Protein AF-A0A962W9Y1-F1 (afdb_monomer)

Nearest PDB structures (foldseek):
  4hte-assembly1_A  TM=4.919E-01  e=9.057E-01  Staphylococcus aureus
  8fvt-assembly1_B  TM=3.776E-01  e=2.076E+00  synthetic construct
  8gjg-assembly1_A  TM=2.802E-01  e=5.620E+00  synthetic construct
  7udb-assembly1_B  TM=3.578E-01  e=6.277E+00  Rattus norvegicus

Mean predicted aligned error: 7.66 Å

Structure (mmCIF, N/CA/C/O backbone):
data_AF-A0A962W9Y1-F1
#
_entry.id   AF-A0A962W9Y1-F1
#
loop_
_atom_site.group_PDB
_atom_site.id
_atom_site.type_symbol
_atom_site.label_atom_id
_atom_site.label_alt_id
_atom_site.label_comp_id
_atom_site.label_asym_id
_atom_site.label_entity_id
_atom_site.label_seq_id
_atom_site.pdbx_PDB_ins_code
_atom_site.Cartn_x
_atom_site.Cartn_y
_atom_site.Cartn_z
_atom_site.occupancy
_atom_site.B_iso_or_equiv
_atom_site.auth_seq_id
_atom_site.auth_comp_id
_atom_site.auth_asym_id
_atom_site.auth_atom_id
_atom_site.pdbx_PDB_model_num
ATOM 1 N N . MET A 1 1 ? 39.481 -22.467 -35.061 1.00 43.44 1 MET A N 1
ATOM 2 C CA . MET A 1 1 ? 40.082 -21.394 -35.877 1.00 43.44 1 MET A CA 1
ATOM 3 C C . MET A 1 1 ? 39.245 -20.157 -35.634 1.00 43.44 1 MET A C 1
ATOM 5 O O . MET A 1 1 ? 38.170 -20.043 -36.206 1.00 43.44 1 MET A O 1
ATOM 9 N N . GLU A 1 2 ?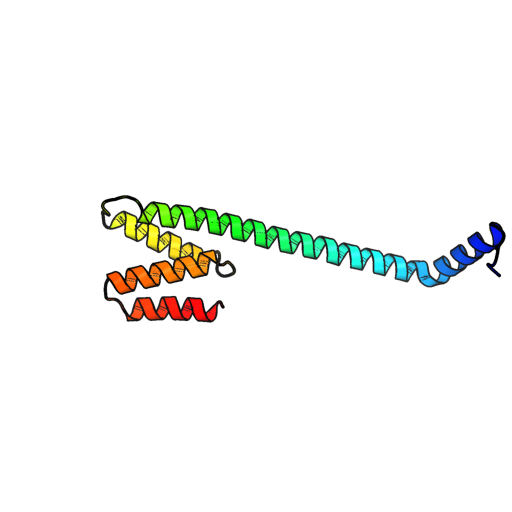 39.658 -19.327 -34.679 1.00 51.00 2 GLU A N 1
ATOM 10 C CA . GLU A 1 2 ? 38.986 -18.053 -34.427 1.00 51.00 2 GLU A CA 1
ATOM 11 C C . GLU A 1 2 ? 39.275 -17.100 -35.587 1.00 51.00 2 GLU A C 1
ATOM 13 O O . GLU A 1 2 ? 40.412 -16.968 -36.040 1.00 51.00 2 GLU A O 1
ATOM 18 N N . SER A 1 3 ? 38.215 -16.507 -36.124 1.00 54.16 3 SER A N 1
ATOM 19 C CA . SER A 1 3 ? 38.269 -15.599 -37.261 1.00 54.16 3 SER A CA 1
ATOM 20 C C . SER A 1 3 ? 38.851 -14.259 -36.813 1.00 54.16 3 SER A C 1
ATOM 22 O O . SER A 1 3 ? 38.110 -13.391 -36.356 1.00 54.16 3 SER A O 1
ATOM 24 N N . TYR A 1 4 ? 40.158 -14.061 -36.980 1.00 52.31 4 TYR A N 1
ATOM 25 C CA . TYR A 1 4 ? 40.773 -12.734 -36.924 1.00 52.31 4 TYR A CA 1
ATOM 26 C C . TYR A 1 4 ? 40.291 -11.915 -38.131 1.00 52.31 4 TYR A C 1
ATOM 28 O O . TYR A 1 4 ? 40.894 -11.947 -39.199 1.00 52.31 4 TYR A O 1
ATOM 36 N N . ARG A 1 5 ? 39.152 -11.232 -37.985 1.00 64.12 5 ARG A N 1
ATOM 37 C CA . ARG A 1 5 ? 38.678 -10.238 -38.960 1.00 64.12 5 ARG A CA 1
ATOM 38 C C . ARG A 1 5 ? 39.513 -8.976 -38.769 1.00 64.12 5 ARG A C 1
ATOM 40 O O . ARG A 1 5 ? 39.677 -8.532 -37.629 1.00 64.12 5 ARG A O 1
ATOM 47 N N . THR A 1 6 ? 40.045 -8.409 -39.847 1.00 79.75 6 THR A N 1
ATOM 48 C CA . THR A 1 6 ? 40.738 -7.112 -39.792 1.00 79.75 6 THR A CA 1
ATOM 49 C C . THR A 1 6 ? 39.794 -6.041 -39.234 1.00 79.75 6 THR A C 1
ATOM 51 O O . THR A 1 6 ? 38.570 -6.175 -39.315 1.00 79.75 6 THR A O 1
ATOM 54 N N . GLU A 1 7 ? 40.337 -4.986 -38.622 1.00 76.25 7 GLU A N 1
ATOM 55 C CA . GLU A 1 7 ? 39.528 -3.928 -37.992 1.00 76.25 7 GLU A CA 1
ATOM 56 C C . GLU A 1 7 ? 38.490 -3.330 -38.962 1.00 76.25 7 GLU A C 1
ATOM 58 O O . GLU A 1 7 ? 37.348 -3.082 -38.575 1.00 76.25 7 GLU A O 1
ATOM 63 N N . GLU A 1 8 ? 38.840 -3.204 -40.245 1.00 78.88 8 GLU A N 1
ATOM 64 C CA . GLU A 1 8 ? 37.939 -2.725 -41.300 1.00 78.88 8 GLU A CA 1
ATOM 65 C C . GLU A 1 8 ? 36.724 -3.643 -41.507 1.00 78.88 8 GLU A C 1
ATOM 67 O O . GLU A 1 8 ? 35.585 -3.172 -41.557 1.00 78.88 8 GLU A O 1
ATOM 72 N N . GLU A 1 9 ? 36.926 -4.962 -41.544 1.00 79.56 9 GLU A N 1
ATOM 73 C CA . GLU A 1 9 ? 35.838 -5.931 -41.713 1.00 79.56 9 GLU A CA 1
ATOM 74 C C . GLU A 1 9 ? 34.888 -5.959 -40.508 1.00 79.56 9 GLU A C 1
ATOM 76 O O . GLU A 1 9 ? 33.679 -6.164 -40.666 1.00 79.56 9 GLU A O 1
ATOM 81 N N . GLN A 1 10 ? 35.414 -5.741 -39.299 1.00 82.50 10 GLN A N 1
ATOM 82 C CA . GLN A 1 10 ? 34.600 -5.660 -38.084 1.00 82.50 10 GLN A CA 1
ATOM 83 C C . GLN A 1 10 ? 33.729 -4.397 -38.084 1.00 82.50 10 GLN A C 1
ATOM 85 O O . GLN A 1 10 ? 32.530 -4.468 -37.793 1.00 82.50 10 GLN A O 1
ATOM 90 N N . VAL A 1 11 ? 34.303 -3.256 -38.476 1.00 87.75 11 VAL A N 1
ATOM 91 C CA . VAL A 1 11 ? 33.577 -1.983 -38.591 1.00 87.75 11 VAL A CA 1
ATOM 92 C C . VAL A 1 11 ? 32.493 -2.064 -39.664 1.00 87.75 11 VAL A C 1
ATOM 94 O O . VAL A 1 11 ? 31.361 -1.625 -39.437 1.00 87.75 11 VAL A O 1
ATOM 97 N N . GLU A 1 12 ? 32.784 -2.666 -40.817 1.00 88.88 12 GLU A N 1
ATOM 98 C CA . GLU A 1 12 ? 31.779 -2.867 -41.858 1.00 88.88 12 GLU A CA 1
ATOM 99 C C . GLU A 1 12 ? 30.642 -3.791 -41.417 1.00 88.88 12 GLU A C 1
ATOM 101 O O . GLU A 1 12 ? 29.477 -3.502 -41.707 1.00 88.88 12 GLU A O 1
ATOM 106 N N . ALA A 1 13 ? 30.952 -4.883 -40.714 1.00 89.62 13 ALA A N 1
ATOM 107 C CA . ALA A 1 13 ? 29.941 -5.798 -40.194 1.00 89.62 13 ALA A CA 1
ATOM 108 C C . ALA A 1 13 ? 29.006 -5.091 -39.199 1.00 89.62 13 ALA A C 1
ATOM 110 O O . ALA A 1 13 ? 27.783 -5.211 -39.313 1.00 89.62 13 ALA A O 1
ATOM 111 N N . LEU A 1 14 ? 29.562 -4.286 -38.287 1.00 88.62 14 LEU A N 1
ATOM 112 C CA . LEU A 1 14 ? 28.774 -3.501 -37.336 1.00 88.62 14 LEU A CA 1
ATOM 113 C C . LEU A 1 14 ? 27.926 -2.434 -38.045 1.00 88.62 14 LEU A C 1
ATOM 115 O O . LEU A 1 14 ? 26.754 -2.250 -37.715 1.00 88.62 14 LEU A O 1
ATOM 119 N N . ARG A 1 15 ? 28.481 -1.769 -39.066 1.00 91.31 15 ARG A N 1
ATOM 120 C CA . ARG A 1 15 ? 27.760 -0.768 -39.867 1.00 91.31 15 ARG A CA 1
ATOM 121 C C . ARG A 1 15 ? 26.584 -1.380 -40.627 1.00 91.31 15 ARG A C 1
ATOM 123 O O . ARG A 1 15 ? 25.519 -0.764 -40.687 1.00 91.31 15 ARG A O 1
ATOM 130 N N . ARG A 1 16 ? 26.755 -2.581 -41.192 1.00 94.12 16 ARG A N 1
ATOM 131 C CA . ARG A 1 16 ? 25.675 -3.331 -41.857 1.00 94.12 16 ARG A CA 1
ATOM 132 C C . ARG A 1 16 ? 24.600 -3.739 -40.855 1.00 94.12 16 ARG A C 1
ATOM 134 O O . ARG A 1 16 ? 23.437 -3.406 -41.063 1.00 94.12 16 ARG A O 1
ATOM 141 N N . TRP A 1 17 ? 24.999 -4.326 -39.726 1.00 94.88 17 TRP A N 1
ATOM 142 C CA . TRP A 1 17 ? 24.064 -4.706 -38.668 1.00 94.88 17 TRP A CA 1
ATOM 143 C C . TRP A 1 17 ? 23.261 -3.509 -38.149 1.00 94.88 17 TRP A C 1
ATOM 145 O O . TRP A 1 17 ? 22.046 -3.611 -38.004 1.00 94.88 17 TRP A O 1
ATOM 155 N N . TRP A 1 18 ? 23.906 -2.359 -37.926 1.00 95.06 18 TRP A N 1
ATOM 156 C CA . TRP A 1 18 ? 23.230 -1.139 -37.479 1.00 95.06 18 TRP A CA 1
ATOM 157 C C . TRP A 1 18 ? 22.275 -0.578 -38.535 1.00 95.06 18 TRP A C 1
ATOM 159 O O . TRP A 1 18 ? 21.185 -0.119 -38.204 1.00 95.06 18 TRP A O 1
ATOM 169 N N . LYS A 1 19 ? 22.647 -0.628 -39.817 1.00 94.50 19 LYS A N 1
ATOM 170 C CA . LYS A 1 19 ? 21.758 -0.206 -40.907 1.00 94.50 19 LYS A CA 1
ATOM 171 C C . LYS A 1 19 ? 20.500 -1.079 -40.982 1.00 94.50 19 LYS A C 1
ATOM 173 O O . LYS A 1 19 ? 19.430 -0.562 -41.287 1.00 94.50 19 LYS A O 1
ATOM 178 N N . GLU A 1 20 ? 20.631 -2.370 -40.693 1.00 95.12 20 GLU A N 1
ATOM 179 C CA . GLU A 1 20 ? 19.530 -3.340 -40.712 1.00 95.12 20 GLU A CA 1
ATOM 180 C C . GLU A 1 20 ? 18.673 -3.297 -39.435 1.00 95.12 20 GLU A C 1
ATOM 182 O O . GLU A 1 20 ? 17.449 -3.333 -39.518 1.00 95.12 20 GLU A O 1
ATOM 187 N N . ASN A 1 21 ? 19.299 -3.170 -38.258 1.00 95.88 21 ASN A N 1
ATOM 188 C CA . ASN A 1 21 ? 18.659 -3.390 -36.953 1.00 95.88 21 ASN A CA 1
ATOM 189 C C . ASN A 1 21 ? 18.634 -2.152 -36.046 1.00 95.88 21 ASN A C 1
ATOM 191 O O . ASN A 1 21 ? 18.003 -2.177 -34.994 1.00 95.88 21 ASN A O 1
ATOM 195 N N . GLY A 1 22 ? 19.295 -1.050 -36.404 1.00 95.31 22 GLY A N 1
ATOM 196 C CA . GLY A 1 22 ? 19.476 0.103 -35.511 1.00 95.31 22 GLY A CA 1
ATOM 197 C C . GLY A 1 22 ? 18.156 0.676 -34.993 1.00 95.31 22 GLY A C 1
ATOM 198 O O . GLY A 1 22 ? 18.035 0.994 -33.812 1.00 95.31 22 GLY A O 1
ATOM 199 N N . ARG A 1 23 ? 17.117 0.718 -35.839 1.00 96.62 23 ARG A N 1
ATOM 200 C CA . ARG A 1 23 ? 15.783 1.176 -35.426 1.00 96.62 23 ARG A CA 1
ATOM 201 C C . ARG A 1 23 ? 15.133 0.233 -34.409 1.00 96.62 23 ARG A C 1
ATOM 203 O O . ARG A 1 23 ? 14.613 0.716 -33.408 1.00 96.62 23 ARG A O 1
ATOM 210 N N . SER A 1 24 ? 15.163 -1.083 -34.635 1.00 96.50 24 SER A N 1
ATOM 211 C CA . SER A 1 24 ? 14.608 -2.060 -33.685 1.00 96.50 24 SER A CA 1
ATOM 212 C C . SER A 1 24 ? 15.399 -2.097 -32.381 1.00 96.50 24 SER A C 1
ATOM 214 O O . SER A 1 24 ? 14.796 -2.188 -31.317 1.00 96.50 24 SER A O 1
ATOM 216 N N . THR A 1 25 ? 16.723 -1.941 -32.445 1.00 96.81 25 THR A N 1
ATOM 217 C CA . THR A 1 25 ? 17.589 -1.851 -31.264 1.00 96.81 25 THR A CA 1
ATOM 218 C C . THR A 1 25 ? 17.238 -0.633 -30.411 1.00 96.81 25 THR A C 1
ATOM 220 O O . THR A 1 25 ? 17.057 -0.771 -29.205 1.00 96.81 25 THR A O 1
ATOM 223 N N . ILE A 1 26 ? 17.062 0.547 -31.018 1.00 97.44 26 ILE A N 1
ATOM 224 C CA . ILE A 1 26 ? 16.647 1.758 -30.289 1.00 97.44 26 ILE A CA 1
ATOM 225 C C . ILE A 1 26 ? 15.273 1.563 -29.641 1.00 97.44 26 ILE A C 1
ATOM 227 O O . ILE A 1 26 ? 15.098 1.889 -28.469 1.00 97.44 26 ILE A O 1
ATOM 231 N N . VAL A 1 27 ? 14.306 1.000 -30.372 1.00 98.06 27 VAL A N 1
ATOM 232 C CA . VAL A 1 27 ? 12.970 0.716 -29.822 1.00 98.06 27 VAL A CA 1
ATOM 233 C C . VAL A 1 27 ? 13.063 -0.244 -28.634 1.00 98.06 27 VAL A C 1
ATOM 235 O O . VAL A 1 27 ? 12.462 0.024 -27.598 1.00 98.06 27 VAL A O 1
ATOM 238 N N . ALA A 1 28 ? 13.849 -1.316 -28.744 1.00 97.56 28 ALA A N 1
ATOM 239 C CA . ALA A 1 28 ? 14.045 -2.271 -27.658 1.00 97.56 28 ALA A CA 1
ATOM 240 C 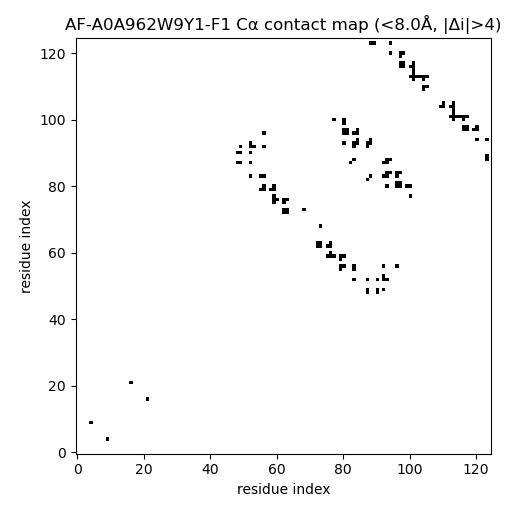C . ALA A 1 28 ? 14.661 -1.613 -26.413 1.00 97.56 28 ALA A C 1
ATOM 242 O O . ALA A 1 28 ? 14.195 -1.861 -25.303 1.00 97.56 28 ALA A O 1
ATOM 243 N N . ILE A 1 29 ? 15.651 -0.731 -26.592 1.00 98.06 29 ILE A N 1
ATOM 244 C CA . ILE A 1 29 ? 16.256 0.030 -25.490 1.00 98.06 29 ILE A CA 1
ATOM 245 C C . ILE A 1 29 ? 15.211 0.925 -24.816 1.00 98.06 29 ILE A C 1
ATOM 247 O O . ILE A 1 29 ? 15.096 0.907 -23.593 1.00 98.06 29 ILE A O 1
ATOM 251 N N . ILE A 1 30 ? 14.421 1.674 -25.590 1.00 98.50 30 ILE A N 1
ATOM 252 C CA . ILE A 1 30 ? 13.380 2.556 -25.039 1.00 98.50 30 ILE A CA 1
ATOM 253 C C . ILE A 1 30 ? 12.346 1.749 -24.249 1.00 98.50 30 ILE A C 1
ATOM 255 O O . ILE A 1 30 ? 11.973 2.148 -23.148 1.00 98.50 30 ILE A O 1
ATOM 259 N N . VAL A 1 31 ? 11.912 0.601 -24.773 1.00 98.50 31 VAL A N 1
ATOM 260 C CA . VAL A 1 31 ? 10.966 -0.287 -24.082 1.00 98.50 31 VAL A CA 1
ATOM 261 C C . VAL A 1 31 ? 11.570 -0.828 -22.786 1.00 98.50 31 VAL A C 1
ATOM 263 O O . VAL A 1 31 ? 10.913 -0.777 -21.748 1.00 98.50 31 VAL A O 1
ATOM 266 N N . ALA A 1 32 ? 12.821 -1.295 -22.815 1.00 98.12 32 ALA A N 1
ATOM 267 C CA . ALA A 1 32 ? 13.503 -1.805 -21.628 1.00 98.12 32 ALA A CA 1
ATOM 268 C C . ALA A 1 32 ? 13.634 -0.729 -20.537 1.00 98.12 32 ALA A C 1
ATOM 270 O O . ALA A 1 32 ? 13.333 -0.995 -19.373 1.00 98.12 32 ALA A O 1
ATOM 271 N N . LEU A 1 33 ? 14.013 0.496 -20.915 1.00 98.31 33 LEU A N 1
ATOM 272 C CA . LEU A 1 33 ? 14.072 1.632 -19.993 1.00 98.31 33 LEU A CA 1
ATOM 273 C C . LEU A 1 33 ? 12.683 1.987 -19.451 1.00 98.31 33 LEU A C 1
ATOM 275 O O . LEU A 1 33 ? 12.535 2.186 -18.248 1.00 98.31 33 LEU A O 1
ATOM 279 N N . GLY A 1 34 ? 11.660 2.017 -20.308 1.00 98.25 34 GLY A N 1
ATOM 280 C CA . GLY A 1 34 ? 10.283 2.303 -19.906 1.00 98.25 34 GLY A CA 1
ATOM 281 C C . GLY A 1 34 ? 9.749 1.301 -18.882 1.00 98.25 34 GLY A C 1
ATOM 282 O O . GLY A 1 34 ? 9.178 1.705 -17.872 1.00 98.25 34 GLY A O 1
ATOM 283 N N . ILE A 1 35 ? 9.995 0.005 -19.095 1.00 98.19 35 ILE A N 1
ATOM 284 C CA . ILE A 1 35 ? 9.633 -1.047 -18.135 1.00 98.19 35 ILE A CA 1
ATOM 285 C C . ILE A 1 35 ? 10.426 -0.882 -16.834 1.00 98.19 35 ILE A C 1
ATOM 287 O O . ILE A 1 35 ? 9.834 -0.933 -15.758 1.00 98.19 35 ILE A O 1
ATOM 291 N N . GLY A 1 36 ? 11.741 -0.655 -16.920 1.00 97.81 36 GLY A N 1
ATOM 292 C CA . GLY A 1 36 ? 12.605 -0.502 -15.748 1.00 97.81 36 GLY A CA 1
ATOM 293 C C . GLY A 1 36 ? 12.170 0.653 -14.844 1.00 97.81 36 GLY A C 1
ATOM 294 O O . GLY A 1 36 ? 11.900 0.446 -13.660 1.00 97.81 36 GLY A O 1
ATOM 295 N N . PHE A 1 37 ? 12.028 1.854 -15.410 1.00 97.38 37 PHE A N 1
ATOM 296 C CA . PHE A 1 37 ? 11.588 3.030 -14.656 1.00 97.38 37 PHE A CA 1
ATOM 297 C C . PHE A 1 37 ? 10.126 2.931 -14.212 1.00 97.38 37 PHE A C 1
ATOM 299 O O . PHE A 1 37 ? 9.802 3.355 -13.104 1.00 97.38 37 PHE A O 1
ATOM 306 N N . GLY A 1 38 ? 9.253 2.335 -15.030 1.00 97.69 38 GLY A N 1
ATOM 307 C CA . GLY A 1 38 ? 7.859 2.094 -14.660 1.00 97.69 38 GLY A CA 1
ATOM 308 C C . GLY A 1 38 ? 7.738 1.181 -13.439 1.00 97.69 38 GLY A C 1
ATOM 309 O O . GLY A 1 38 ? 7.028 1.508 -12.490 1.00 97.69 38 GLY A O 1
ATOM 310 N N . TRP A 1 39 ? 8.486 0.074 -13.418 1.00 97.94 39 TRP A N 1
ATOM 311 C CA . TRP A 1 39 ? 8.514 -0.840 -12.276 1.00 97.94 39 TRP A CA 1
ATOM 312 C C . TRP A 1 39 ? 9.116 -0.191 -11.029 1.00 97.94 39 TRP A C 1
ATOM 314 O O . TRP A 1 39 ? 8.574 -0.345 -9.936 1.00 97.94 39 TRP A O 1
ATOM 324 N N . GLN A 1 40 ? 10.208 0.564 -11.179 1.00 97.69 40 GLN A N 1
ATOM 325 C CA . GLN A 1 40 ? 10.815 1.288 -10.063 1.00 97.69 40 GLN A CA 1
ATOM 326 C C . GLN A 1 40 ? 9.839 2.304 -9.455 1.00 97.69 40 GLN A C 1
ATOM 328 O O . GLN A 1 40 ? 9.695 2.343 -8.235 1.00 97.69 40 GLN A O 1
ATOM 333 N N . GLY A 1 41 ? 9.134 3.076 -10.287 1.00 97.62 41 GLY A N 1
ATOM 334 C CA . GLY A 1 41 ? 8.112 4.018 -9.827 1.00 97.62 41 GLY A CA 1
ATOM 335 C C . GLY A 1 41 ? 6.946 3.319 -9.127 1.00 97.62 41 GLY A C 1
ATOM 336 O O . GLY A 1 41 ? 6.528 3.743 -8.053 1.00 97.62 41 GLY A O 1
ATOM 337 N N . PHE A 1 42 ? 6.466 2.202 -9.681 1.00 96.81 42 PHE A N 1
ATOM 338 C CA . PHE A 1 42 ? 5.421 1.403 -9.040 1.00 96.81 42 PHE A CA 1
ATOM 339 C C . PHE A 1 42 ? 5.872 0.839 -7.686 1.00 96.81 42 PHE A C 1
ATOM 341 O O . PHE A 1 42 ? 5.121 0.886 -6.713 1.00 96.81 42 PHE A O 1
ATOM 348 N N . LYS A 1 43 ? 7.104 0.329 -7.591 1.00 96.31 43 LYS A N 1
ATOM 349 C CA . LYS A 1 43 ? 7.660 -0.167 -6.329 1.00 96.31 43 LYS A CA 1
ATOM 350 C C . LYS A 1 43 ? 7.732 0.949 -5.283 1.00 96.31 43 LYS A C 1
ATOM 352 O O . LYS A 1 43 ? 7.242 0.749 -4.177 1.00 96.31 43 LYS A O 1
ATOM 357 N N . GLN A 1 44 ? 8.283 2.105 -5.655 1.00 97.00 44 GLN A N 1
ATOM 358 C CA . GLN A 1 44 ? 8.396 3.270 -4.775 1.00 97.00 44 GLN A CA 1
ATOM 359 C C . GLN A 1 44 ? 7.024 3.706 -4.246 1.00 97.00 44 GLN A C 1
ATOM 361 O O . GLN A 1 44 ? 6.859 3.895 -3.047 1.00 97.00 44 GLN A O 1
ATOM 366 N N . TYR A 1 45 ? 6.017 3.776 -5.121 1.00 95.31 45 TYR A N 1
ATOM 367 C CA . TYR A 1 45 ? 4.648 4.114 -4.730 1.00 95.31 45 TYR A CA 1
ATOM 368 C C . TYR A 1 45 ? 4.078 3.151 -3.676 1.00 95.31 45 TYR A C 1
ATOM 370 O O . TYR A 1 45 ? 3.455 3.582 -2.707 1.00 95.31 45 TYR A O 1
ATOM 378 N N . ASN A 1 46 ? 4.291 1.841 -3.841 1.00 94.31 46 ASN A N 1
ATOM 379 C CA . ASN A 1 46 ? 3.833 0.856 -2.858 1.00 94.31 46 ASN A CA 1
ATOM 380 C C . ASN A 1 46 ? 4.587 0.974 -1.525 1.00 94.31 46 ASN A C 1
ATOM 382 O O . ASN A 1 46 ? 3.981 0.797 -0.470 1.00 94.31 46 ASN A O 1
ATOM 386 N N . GLU A 1 47 ? 5.884 1.280 -1.567 1.00 95.69 47 GLU A N 1
ATOM 387 C CA . GLU A 1 47 ? 6.718 1.469 -0.377 1.00 95.69 47 GLU A CA 1
ATOM 388 C C . GLU A 1 47 ? 6.266 2.692 0.431 1.00 95.69 47 GLU A C 1
ATOM 390 O O . GLU A 1 47 ? 5.941 2.550 1.607 1.00 95.69 47 GLU A O 1
ATOM 395 N N . GLU A 1 48 ? 6.098 3.847 -0.219 1.00 96.06 48 GLU A N 1
ATOM 396 C CA . GLU A 1 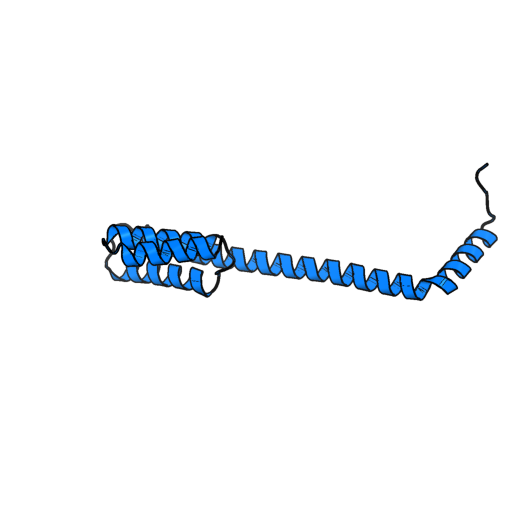48 ? 5.582 5.076 0.407 1.00 96.06 48 GLU A CA 1
ATOM 397 C C . GLU A 1 48 ? 4.176 4.878 0.988 1.00 96.06 48 GLU A C 1
ATOM 399 O O . GLU A 1 48 ? 3.866 5.317 2.098 1.00 96.06 48 GLU A O 1
ATOM 404 N N . 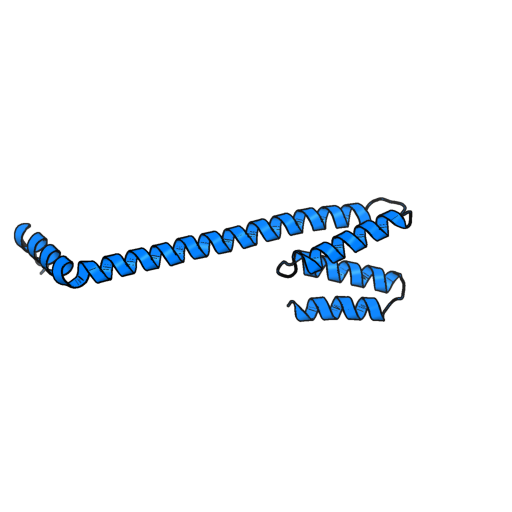ARG A 1 49 ? 3.310 4.163 0.261 1.00 95.94 49 ARG A N 1
ATOM 405 C CA . ARG A 1 49 ? 1.959 3.840 0.732 1.00 95.94 49 ARG A CA 1
ATOM 406 C C . ARG A 1 49 ? 1.989 2.927 1.958 1.00 95.94 49 ARG A C 1
ATOM 408 O O . ARG A 1 49 ? 1.188 3.115 2.870 1.00 95.94 49 ARG A O 1
ATOM 415 N N . SER A 1 50 ? 2.903 1.960 2.001 1.00 95.44 50 SER A N 1
ATOM 416 C CA . SER A 1 50 ? 3.092 1.090 3.164 1.00 95.44 50 SER A CA 1
ATOM 417 C C . SER A 1 50 ? 3.691 1.840 4.358 1.00 95.44 50 SER A C 1
ATOM 419 O O . SER A 1 50 ? 3.314 1.561 5.495 1.00 95.44 50 SER A O 1
ATOM 421 N N . GLU A 1 51 ? 4.592 2.793 4.122 1.00 97.06 51 GLU A N 1
ATOM 422 C CA . GLU A 1 51 ? 5.170 3.648 5.163 1.00 97.06 51 GLU A CA 1
ATOM 423 C C . GLU A 1 51 ? 4.100 4.542 5.805 1.00 97.06 51 GLU A C 1
ATOM 425 O O . GLU A 1 51 ? 3.950 4.541 7.029 1.00 97.06 51 GLU A O 1
ATOM 430 N N . GLY A 1 52 ? 3.285 5.224 4.992 1.00 97.19 52 GLY A N 1
ATOM 431 C CA . GLY A 1 52 ? 2.167 6.034 5.485 1.00 97.19 52 GLY A CA 1
ATOM 432 C C . GLY A 1 52 ? 1.145 5.212 6.278 1.00 97.19 52 GLY A C 1
ATOM 433 O O . GLY A 1 52 ? 0.706 5.627 7.353 1.00 97.19 52 GLY A O 1
ATOM 434 N N . ALA A 1 53 ? 0.822 4.003 5.804 1.00 97.38 53 ALA A N 1
ATOM 435 C CA . ALA A 1 53 ? -0.033 3.074 6.541 1.00 97.38 53 ALA A CA 1
ATOM 436 C C . ALA A 1 53 ? 0.594 2.647 7.880 1.00 97.38 53 ALA A C 1
ATOM 438 O O . ALA A 1 53 ? -0.100 2.563 8.892 1.00 97.38 53 ALA A O 1
ATOM 439 N N . SER A 1 54 ? 1.908 2.405 7.910 1.00 97.81 54 SER A N 1
ATOM 440 C CA . SER A 1 54 ? 2.625 2.064 9.141 1.00 97.81 54 SER A CA 1
ATOM 441 C C . SER A 1 54 ? 2.553 3.188 10.177 1.00 97.81 54 SER A C 1
ATOM 443 O O . SER A 1 54 ? 2.285 2.904 11.344 1.00 97.81 54 SER A O 1
ATOM 445 N N . ASP A 1 55 ? 2.770 4.447 9.782 1.00 97.50 55 ASP A N 1
ATOM 446 C CA . ASP A 1 55 ? 2.672 5.596 10.701 1.00 97.50 55 ASP A CA 1
ATOM 447 C C . ASP A 1 55 ? 1.265 5.697 11.307 1.00 97.50 55 ASP A C 1
ATOM 449 O O . ASP A 1 55 ? 1.095 5.797 12.526 1.00 97.50 55 ASP A O 1
ATOM 453 N N . LEU A 1 56 ? 0.234 5.576 10.467 1.00 96.19 56 LEU A N 1
ATOM 454 C CA . LEU A 1 56 ? -1.154 5.639 10.915 1.00 96.19 56 LEU A CA 1
ATOM 455 C C . LEU A 1 56 ? -1.510 4.471 11.852 1.00 96.19 56 LEU A C 1
ATOM 457 O O . LEU A 1 56 ? -2.167 4.667 12.877 1.00 96.19 56 LEU A O 1
ATOM 461 N N . TYR A 1 57 ? -1.010 3.269 11.559 1.00 96.12 57 TYR A N 1
ATOM 462 C CA . TYR A 1 57 ? -1.170 2.096 12.419 1.00 96.12 57 TYR A CA 1
ATOM 463 C C . TYR A 1 57 ? -0.457 2.255 13.767 1.00 96.12 57 TYR A C 1
ATOM 465 O O . TYR A 1 57 ? -1.015 1.902 14.806 1.00 96.12 57 TYR A O 1
ATOM 473 N N . GLN A 1 58 ? 0.740 2.842 13.795 1.00 94.94 58 GLN A N 1
ATOM 474 C CA . GLN A 1 58 ? 1.433 3.137 15.052 1.00 94.94 58 GLN A CA 1
ATOM 475 C C . GLN A 1 58 ? 0.644 4.125 15.917 1.00 94.94 58 GLN A C 1
ATOM 477 O O . GLN A 1 58 ? 0.508 3.900 17.121 1.00 94.94 58 GLN A O 1
ATOM 482 N N . ARG A 1 59 ? 0.072 5.179 15.322 1.00 93.25 59 ARG A N 1
ATOM 483 C CA . ARG A 1 59 ? -0.807 6.127 16.033 1.00 93.25 59 ARG A CA 1
ATOM 484 C C . ARG A 1 59 ? -2.056 5.440 16.584 1.00 93.25 59 ARG A C 1
ATOM 486 O O . ARG A 1 59 ? -2.443 5.701 17.720 1.00 93.25 59 ARG A O 1
ATOM 493 N N . MET A 1 60 ? -2.646 4.529 15.810 1.00 93.06 60 MET A N 1
ATOM 494 C CA . MET A 1 60 ? -3.789 3.720 16.241 1.00 93.06 60 MET A CA 1
ATOM 495 C C . MET A 1 60 ? -3.438 2.876 17.474 1.00 93.06 60 MET A C 1
ATOM 497 O O . MET A 1 60 ? -4.162 2.899 18.467 1.00 93.06 60 MET A O 1
ATOM 501 N N . LEU A 1 61 ? -2.302 2.171 17.451 1.00 90.38 61 LEU A N 1
ATOM 502 C CA . LEU A 1 61 ? -1.841 1.387 18.600 1.00 90.38 61 LEU A CA 1
ATOM 503 C C . LEU A 1 61 ? -1.548 2.261 19.826 1.00 90.38 61 LEU A C 1
ATOM 505 O O . LEU A 1 61 ? -1.879 1.873 20.945 1.00 90.38 61 LEU A O 1
ATOM 509 N N . GLN A 1 62 ? -0.971 3.449 19.630 1.00 89.31 62 GLN A N 1
ATOM 510 C CA . GLN A 1 62 ? -0.745 4.402 20.720 1.00 89.31 62 GLN A CA 1
ATOM 511 C C . GLN A 1 62 ? -2.064 4.829 21.378 1.00 89.31 62 GLN A C 1
ATOM 513 O O . GLN A 1 62 ? -2.154 4.817 22.610 1.00 89.31 62 GLN A O 1
ATOM 518 N N . ALA A 1 63 ? -3.098 5.109 20.577 1.00 85.44 63 ALA A N 1
ATOM 519 C CA . ALA A 1 63 ? -4.436 5.431 21.069 1.00 85.44 63 ALA A CA 1
ATOM 520 C C . ALA A 1 63 ? -5.050 4.283 21.896 1.00 85.44 63 ALA A C 1
ATOM 522 O O . ALA A 1 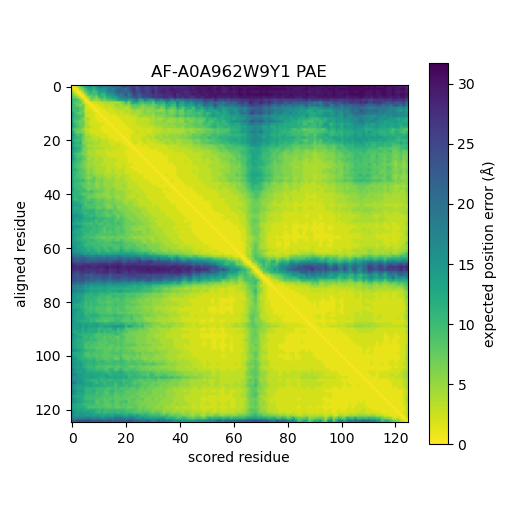63 ? -5.683 4.545 22.915 1.00 85.44 63 ALA A O 1
ATOM 523 N N . PHE A 1 64 ? -4.784 3.019 21.536 1.00 76.44 64 PHE A N 1
ATOM 524 C CA . PHE A 1 64 ? -5.188 1.854 22.339 1.00 76.44 64 PHE A CA 1
ATOM 525 C C . PHE A 1 64 ? -4.341 1.625 23.608 1.00 76.44 64 PHE A C 1
ATOM 527 O O . PHE A 1 64 ? -4.820 1.010 24.557 1.00 76.44 64 PHE A O 1
ATOM 534 N N . SER A 1 65 ? -3.083 2.078 23.640 1.00 73.12 65 SER A N 1
ATOM 535 C CA . SER A 1 65 ? -2.117 1.757 24.709 1.00 73.12 65 SER A CA 1
ATOM 536 C C . SER A 1 65 ? -2.149 2.681 25.933 1.00 73.12 65 SER A C 1
ATOM 538 O O . SER A 1 65 ? -1.492 2.388 26.935 1.00 73.12 65 SER A O 1
ATOM 540 N N . THR A 1 66 ? -2.884 3.795 25.878 1.00 64.25 66 THR A N 1
ATOM 541 C CA . THR A 1 66 ? -2.921 4.758 26.987 1.00 64.25 66 THR A CA 1
ATOM 542 C C . THR A 1 66 ? -3.805 4.199 28.112 1.00 64.25 66 THR A C 1
ATOM 544 O O . THR A 1 66 ? -4.987 3.936 27.890 1.00 64.25 66 THR A O 1
ATOM 547 N N . PRO A 1 67 ? -3.249 3.946 29.313 1.00 51.88 67 PRO A N 1
ATOM 548 C CA . PRO A 1 67 ? -3.956 3.254 30.379 1.00 51.88 67 PRO A CA 1
ATOM 549 C C . PRO A 1 67 ? -5.069 4.152 30.924 1.00 51.88 67 PRO A C 1
ATOM 551 O O . PRO A 1 67 ? -4.798 5.255 31.390 1.00 51.88 67 PRO A O 1
ATOM 554 N N . VAL A 1 68 ? -6.295 3.622 30.919 1.00 53.09 68 VAL A N 1
ATOM 555 C CA . VAL A 1 68 ? -7.571 4.271 31.282 1.00 53.09 68 VAL A CA 1
ATOM 556 C C . VAL A 1 68 ? -8.179 5.057 30.117 1.00 53.09 68 VAL A C 1
ATOM 558 O O . VAL A 1 68 ? -7.904 6.235 29.940 1.00 53.09 68 VAL A O 1
ATOM 561 N N . LEU A 1 69 ? -9.048 4.394 29.345 1.00 56.12 69 LEU A N 1
ATOM 562 C CA . LEU A 1 69 ? -9.843 5.004 28.276 1.00 56.12 69 LEU A CA 1
ATOM 563 C C . LEU A 1 69 ? -11.044 5.771 28.870 1.00 56.12 69 LEU A C 1
ATOM 565 O O . LEU A 1 69 ? -12.000 5.137 29.323 1.00 56.12 69 LEU A O 1
ATOM 569 N N . PRO A 1 70 ? -11.085 7.113 28.839 1.00 57.97 70 PRO A N 1
ATOM 570 C CA . PRO A 1 70 ? -12.335 7.803 28.550 1.00 57.97 70 PRO A CA 1
ATOM 571 C C . PRO A 1 70 ? -12.760 7.444 27.113 1.00 57.97 70 PRO A C 1
ATOM 573 O O . PRO A 1 70 ? -11.914 7.351 26.224 1.00 57.97 70 PRO A O 1
ATOM 576 N N . GLY A 1 71 ? -14.058 7.221 26.878 1.00 63.44 71 GLY A N 1
ATOM 577 C CA . GLY A 1 71 ? -14.590 6.695 25.605 1.00 63.44 71 GLY A CA 1
ATOM 578 C C . GLY A 1 71 ? -14.151 7.436 24.330 1.00 63.44 71 GLY A C 1
ATOM 579 O O . GLY A 1 71 ? -14.114 6.835 23.262 1.00 63.44 71 GLY A O 1
ATOM 580 N N . GLU A 1 72 ? -13.723 8.698 24.439 1.00 67.56 72 GLU A N 1
ATOM 581 C CA . GLU A 1 72 ? -13.223 9.514 23.322 1.00 67.56 72 GLU A CA 1
ATOM 582 C C . 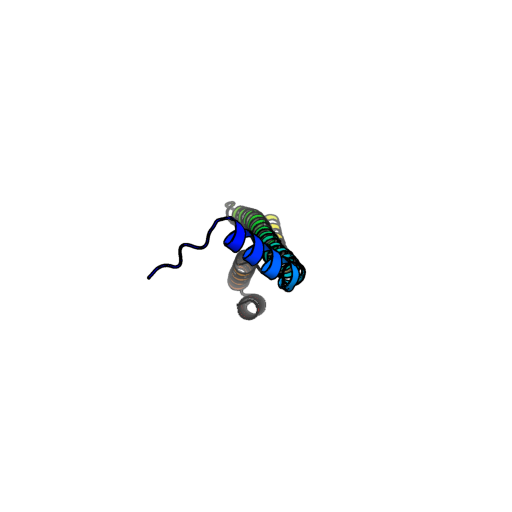GLU A 1 72 ? -11.953 8.948 22.654 1.00 67.56 72 GLU A C 1
ATOM 584 O O . GLU A 1 72 ? -11.793 9.052 21.441 1.00 67.56 72 GLU A O 1
ATOM 589 N N . GLN A 1 73 ? -11.034 8.322 23.399 1.00 69.94 73 GLN A N 1
ATOM 590 C CA . GLN A 1 73 ? -9.770 7.817 22.822 1.00 69.94 73 GLN A CA 1
ATOM 591 C C . GLN A 1 73 ? -9.943 6.483 22.089 1.00 69.94 73 GLN A C 1
ATOM 593 O O . GLN A 1 73 ? -9.237 6.211 21.115 1.00 69.94 73 GLN A O 1
ATOM 598 N N . GLN A 1 74 ? -10.925 5.684 22.507 1.00 77.25 74 GLN A N 1
ATOM 599 C CA . GLN A 1 74 ? -11.325 4.479 21.786 1.00 77.25 74 GLN A CA 1
ATOM 600 C C . GLN A 1 74 ? -11.972 4.840 20.445 1.00 77.25 74 GLN A C 1
ATOM 602 O O . GLN A 1 74 ? -11.679 4.203 19.435 1.00 77.25 74 GLN A O 1
ATOM 607 N N . GLU A 1 75 ? -12.775 5.906 20.410 1.00 83.94 75 GLU A N 1
ATOM 608 C CA . GLU A 1 75 ? -13.356 6.421 19.170 1.00 83.94 75 GLU A CA 1
ATOM 609 C C . GLU A 1 75 ? -12.272 6.878 18.181 1.00 83.94 75 GLU A C 1
ATOM 611 O O . GLU A 1 75 ? -12.318 6.510 17.008 1.00 83.94 75 GLU A O 1
ATOM 616 N N . VAL A 1 76 ? -11.236 7.582 18.655 1.00 87.19 76 VAL A N 1
ATOM 617 C CA . VAL A 1 76 ? -10.077 7.958 17.823 1.00 87.19 76 VAL A CA 1
ATOM 618 C C . VAL A 1 76 ? -9.370 6.723 17.257 1.00 87.19 76 VAL A C 1
ATOM 620 O O . VAL A 1 76 ? -9.045 6.688 16.070 1.00 87.19 76 VAL A O 1
ATOM 623 N N . ALA A 1 77 ? -9.149 5.688 18.069 1.00 88.00 77 ALA A N 1
ATOM 624 C CA . ALA A 1 77 ? -8.505 4.462 17.606 1.00 88.00 77 ALA A CA 1
ATOM 625 C C . ALA A 1 77 ? -9.344 3.739 16.532 1.00 88.00 77 ALA A C 1
ATOM 627 O O . ALA A 1 77 ? -8.803 3.287 15.520 1.00 88.00 77 ALA A O 1
ATOM 628 N N . VAL A 1 78 ? -10.670 3.696 16.703 1.00 90.88 78 VAL A N 1
ATOM 629 C CA . VAL A 1 78 ? -11.606 3.149 15.707 1.00 90.88 78 VAL A CA 1
ATOM 630 C C . VAL A 1 78 ? -11.589 3.972 14.415 1.00 90.88 78 VAL A C 1
ATOM 632 O O . VAL A 1 78 ? -11.550 3.393 13.329 1.00 90.88 78 VAL A O 1
ATOM 635 N N . GLN A 1 79 ? -11.557 5.305 14.501 1.00 93.25 79 GLN A N 1
ATOM 636 C CA . GLN A 1 79 ? -11.464 6.183 13.329 1.00 93.25 79 GLN A CA 1
ATOM 637 C C . GLN A 1 79 ? -10.164 5.956 12.547 1.00 93.25 79 GLN A C 1
ATOM 639 O O . GLN A 1 79 ? -10.201 5.810 11.325 1.00 93.25 79 GLN A O 1
ATOM 644 N N . LEU A 1 80 ? -9.023 5.851 13.236 1.00 95.25 80 LEU A N 1
ATOM 645 C CA . LEU A 1 80 ? -7.732 5.550 12.606 1.00 95.25 80 LEU A CA 1
ATOM 646 C C . LEU A 1 80 ? -7.744 4.175 11.921 1.00 95.25 80 LEU A C 1
ATOM 648 O O . LEU A 1 80 ? -7.225 4.026 10.813 1.00 95.25 80 LEU A O 1
ATOM 652 N N . ALA A 1 81 ? -8.384 3.179 12.537 1.00 95.19 81 ALA A N 1
ATOM 653 C CA . ALA A 1 81 ? -8.542 1.860 11.937 1.00 95.19 81 ALA A CA 1
ATOM 654 C C . ALA A 1 81 ? -9.418 1.894 10.671 1.00 95.19 81 ALA A C 1
ATOM 656 O O . ALA A 1 81 ? -9.084 1.272 9.660 1.00 95.19 81 ALA A O 1
ATOM 657 N N . GLN A 1 82 ? -10.523 2.645 10.695 1.00 95.44 82 GLN A N 1
ATOM 658 C CA . GLN A 1 82 ? -11.373 2.843 9.519 1.00 95.44 82 GLN A CA 1
ATOM 659 C C . GLN A 1 8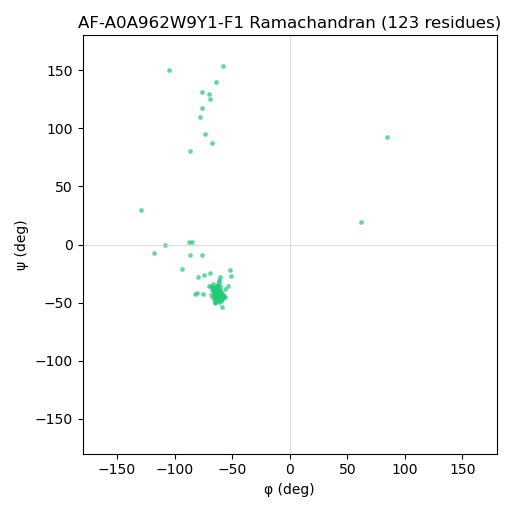2 ? -10.628 3.579 8.402 1.00 95.44 82 GLN A C 1
ATOM 661 O O . GLN A 1 82 ? -10.719 3.168 7.245 1.00 95.44 82 GLN A O 1
ATOM 666 N N . GLN A 1 83 ? -9.839 4.598 8.748 1.00 96.50 83 GLN A N 1
ATOM 667 C CA . GLN A 1 83 ? -9.013 5.331 7.794 1.00 96.50 83 GLN A CA 1
ATOM 668 C C . GLN A 1 83 ? -7.973 4.418 7.132 1.00 96.50 83 GLN A C 1
ATOM 670 O O . GLN A 1 83 ? -7.824 4.441 5.911 1.00 96.50 83 GLN A O 1
ATOM 675 N N . LEU A 1 84 ? -7.305 3.548 7.897 1.00 96.81 84 LEU A N 1
ATOM 676 C CA . LEU A 1 84 ? -6.405 2.527 7.346 1.00 96.81 84 LEU A CA 1
ATOM 677 C C . LEU A 1 84 ? -7.117 1.623 6.335 1.00 96.81 84 LEU A C 1
ATOM 679 O O . LEU A 1 84 ? -6.593 1.380 5.246 1.00 96.81 84 LEU A O 1
ATOM 683 N N . LYS A 1 85 ? -8.327 1.160 6.660 1.00 96.06 85 LYS A N 1
ATOM 684 C CA . LYS A 1 85 ? -9.120 0.309 5.764 1.00 96.06 85 LYS A CA 1
ATOM 685 C C . LYS A 1 85 ? -9.532 1.017 4.476 1.00 96.06 85 LYS A C 1
ATOM 687 O O . LYS A 1 85 ? -9.523 0.374 3.430 1.00 96.06 85 LYS A O 1
ATOM 692 N N . SER A 1 86 ? -9.909 2.295 4.530 1.00 95.12 86 SER A N 1
ATOM 693 C CA . SER A 1 86 ? -10.372 3.034 3.348 1.00 95.12 86 SER A CA 1
ATOM 694 C C . SER A 1 86 ? -9.229 3.583 2.500 1.00 95.12 86 SER A C 1
ATOM 696 O O . SER A 1 86 ? -9.276 3.508 1.275 1.00 95.12 86 SER A O 1
ATOM 698 N N . GLU A 1 87 ? -8.198 4.142 3.133 1.00 95.75 87 GLU A N 1
ATOM 699 C CA . GLU A 1 87 ? -7.130 4.864 2.437 1.00 95.75 87 GLU A CA 1
ATOM 700 C C . GLU A 1 87 ? -5.932 3.982 2.097 1.00 95.75 87 GLU A C 1
ATOM 702 O O . GLU A 1 87 ? -5.202 4.323 1.168 1.00 95.75 87 GLU A O 1
ATOM 707 N N . TYR A 1 88 ? -5.746 2.850 2.786 1.00 96.19 88 TYR A N 1
ATOM 708 C CA . TYR A 1 88 ? -4.579 1.969 2.651 1.00 96.19 88 TYR A CA 1
ATOM 709 C C . TYR A 1 88 ? -4.954 0.494 2.438 1.00 96.19 88 TYR A C 1
ATOM 711 O O . TYR A 1 88 ? -4.176 -0.397 2.779 1.00 96.19 88 TYR A O 1
ATOM 719 N N . GLU A 1 89 ? -6.109 0.223 1.816 1.00 93.62 89 GLU A N 1
ATOM 720 C CA . GLU A 1 89 ? -6.689 -1.125 1.652 1.00 93.62 89 GLU A CA 1
ATOM 721 C C . GLU A 1 89 ? -5.752 -2.204 1.076 1.00 93.62 89 GLU A C 1
ATOM 723 O O . GLU A 1 89 ? -5.945 -3.385 1.344 1.00 93.62 89 GLU A O 1
ATOM 728 N N . GLY A 1 90 ? -4.751 -1.813 0.280 1.00 92.12 90 GLY A N 1
ATOM 729 C CA . GLY A 1 90 ? -3.784 -2.722 -0.343 1.00 92.12 90 GLY A CA 1
ATOM 730 C C . GLY A 1 90 ? -2.591 -3.085 0.545 1.00 92.12 90 GLY A C 1
ATOM 731 O O . GLY A 1 90 ? -1.679 -3.764 0.085 1.00 92.12 90 GLY A O 1
ATOM 732 N N . THR A 1 91 ? -2.555 -2.604 1.789 1.00 95.69 91 THR A N 1
ATOM 733 C CA . THR A 1 91 ? -1.451 -2.836 2.731 1.00 95.69 91 THR A CA 1
ATOM 734 C C . THR A 1 91 ? -1.845 -3.856 3.799 1.00 95.69 91 THR A C 1
ATOM 736 O O . THR A 1 91 ? -3.001 -3.922 4.220 1.00 95.69 91 THR A O 1
ATOM 739 N N . SER A 1 92 ? -0.873 -4.608 4.323 1.00 95.12 92 SER A N 1
ATOM 740 C CA . SER A 1 92 ? -1.110 -5.495 5.475 1.00 95.12 92 SER A CA 1
ATOM 741 C C . SER A 1 92 ? -1.574 -4.730 6.720 1.00 95.12 92 SER A C 1
ATOM 743 O O . SER A 1 92 ? -2.332 -5.264 7.523 1.00 95.12 92 SER A O 1
ATOM 745 N N . TYR A 1 93 ? -1.191 -3.457 6.865 1.00 96.81 93 TYR A N 1
ATOM 746 C CA . TYR A 1 93 ? -1.628 -2.609 7.977 1.00 96.81 93 TYR A CA 1
ATOM 747 C C . TYR A 1 93 ? -3.141 -2.376 7.993 1.00 96.81 93 TYR A C 1
ATOM 749 O O . TYR A 1 93 ? -3.740 -2.358 9.066 1.00 96.81 93 TYR A O 1
ATOM 757 N N . ALA A 1 94 ? -3.782 -2.271 6.825 1.00 96.75 94 ALA A N 1
ATOM 758 C CA . ALA A 1 94 ? -5.237 -2.185 6.742 1.00 96.75 94 ALA A CA 1
ATOM 759 C C . ALA A 1 94 ? -5.922 -3.485 7.197 1.00 96.75 94 ALA A C 1
ATOM 761 O O . ALA A 1 94 ? -6.949 -3.440 7.876 1.00 96.75 94 ALA A O 1
ATOM 762 N N . GLN A 1 95 ? -5.327 -4.643 6.893 1.00 96.31 95 GLN A N 1
ATOM 763 C CA . GLN A 1 95 ? -5.799 -5.936 7.399 1.00 96.31 95 GLN A CA 1
ATOM 764 C C . GLN A 1 95 ? -5.641 -6.025 8.922 1.00 96.31 95 GLN A C 1
ATOM 766 O O . GLN A 1 95 ? -6.576 -6.425 9.610 1.00 96.31 95 GLN A O 1
ATOM 771 N N . PHE A 1 96 ? -4.501 -5.594 9.471 1.00 95.94 96 PHE A N 1
ATOM 772 C CA . PHE A 1 96 ? -4.284 -5.563 10.921 1.00 95.94 96 PHE A CA 1
ATOM 773 C C . PHE A 1 96 ? -5.246 -4.614 11.641 1.00 95.94 96 PHE A C 1
ATOM 775 O O . PHE A 1 96 ? -5.766 -4.965 12.698 1.00 95.94 96 PHE A O 1
ATOM 782 N N . ALA A 1 97 ? -5.545 -3.454 11.056 1.00 96.06 97 ALA A N 1
ATOM 783 C CA . ALA A 1 97 ? -6.549 -2.536 11.582 1.00 96.06 97 ALA A CA 1
ATOM 784 C C . ALA A 1 97 ? -7.947 -3.175 11.645 1.00 96.06 97 ALA A C 1
ATOM 786 O O . ALA A 1 97 ? -8.613 -3.092 12.674 1.00 96.06 97 ALA A O 1
ATOM 787 N N . ALA A 1 98 ? -8.372 -3.868 10.583 1.00 96.62 98 ALA A 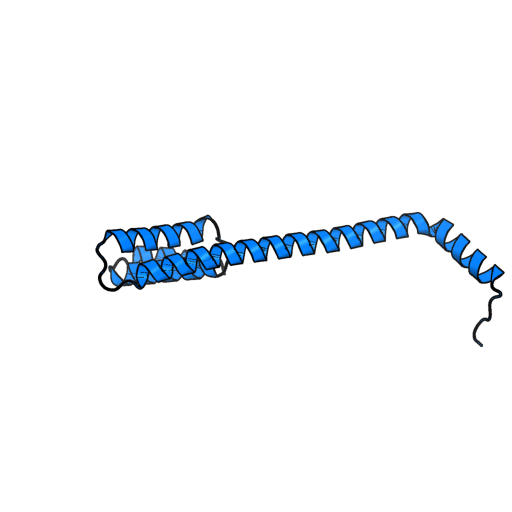N 1
ATOM 788 C CA . ALA A 1 98 ? -9.642 -4.595 10.571 1.00 96.62 98 ALA A CA 1
ATOM 789 C C . ALA A 1 98 ? -9.675 -5.735 11.608 1.00 96.62 98 ALA A C 1
ATOM 791 O O . ALA A 1 98 ? -10.668 -5.902 12.311 1.00 96.62 98 ALA A O 1
ATOM 792 N N . LEU A 1 99 ? -8.574 -6.475 11.782 1.00 96.12 99 LEU A N 1
ATOM 793 C CA . LEU A 1 99 ? -8.465 -7.481 12.848 1.00 96.12 99 LEU A CA 1
ATOM 794 C C . LEU A 1 99 ? -8.580 -6.856 14.246 1.00 96.12 99 LEU A C 1
ATOM 796 O O . LEU A 1 99 ? -9.221 -7.432 15.126 1.00 96.12 99 LEU A O 1
ATOM 800 N N . GLN A 1 100 ? -8.000 -5.672 14.450 1.00 94.31 100 GLN A N 1
ATOM 801 C CA . GLN A 1 100 ? -8.115 -4.948 15.714 1.00 94.31 100 GLN A CA 1
ATOM 802 C C . GLN A 1 100 ? -9.559 -4.495 15.972 1.00 94.31 100 GLN A C 1
ATOM 804 O O . GLN A 1 100 ? -10.057 -4.689 17.080 1.00 94.31 100 GLN A O 1
ATOM 809 N N . LEU A 1 101 ? -10.257 -3.977 14.953 1.00 94.62 101 LEU A N 1
ATOM 810 C CA . LEU A 1 101 ? -11.687 -3.650 15.042 1.00 94.62 101 LEU A CA 1
ATOM 811 C C . LEU A 1 101 ? -12.533 -4.880 15.376 1.00 94.62 101 LEU A C 1
ATOM 813 O O . LEU A 1 101 ? -13.401 -4.804 16.242 1.00 94.62 101 LEU A O 1
ATOM 817 N N . ALA A 1 102 ? -12.242 -6.026 14.754 1.00 96.50 102 ALA A N 1
ATOM 818 C CA . ALA A 1 102 ? -12.911 -7.279 15.081 1.00 96.50 102 ALA A CA 1
ATOM 819 C C . ALA A 1 102 ? -12.697 -7.664 16.553 1.00 96.50 102 ALA A C 1
ATOM 821 O O . ALA A 1 102 ? -13.649 -8.036 17.237 1.00 96.50 102 ALA A O 1
ATOM 822 N N . SER A 1 103 ? -11.467 -7.534 17.063 1.00 93.38 103 SER A N 1
ATOM 823 C CA . SER A 1 103 ? -11.158 -7.796 18.473 1.00 93.38 103 SER A CA 1
ATOM 824 C C . SER A 1 103 ? -11.915 -6.859 19.418 1.00 93.38 103 SER A C 1
ATOM 826 O O . SER A 1 103 ? -12.393 -7.313 20.459 1.00 93.38 103 SER A O 1
ATOM 828 N N . THR A 1 104 ? -12.028 -5.572 19.079 1.00 91.00 104 THR A N 1
ATOM 829 C CA . THR A 1 104 ? -12.807 -4.597 19.856 1.00 91.00 104 THR A CA 1
ATOM 830 C C . THR A 1 104 ? -14.289 -4.966 19.867 1.00 91.00 104 THR A C 1
ATOM 832 O O . THR A 1 104 ? -14.874 -5.062 20.943 1.00 91.00 104 THR A O 1
ATOM 835 N N . ALA A 1 105 ? -14.869 -5.280 18.705 1.00 93.75 105 ALA A N 1
ATOM 836 C CA . ALA A 1 105 ? -16.270 -5.682 18.587 1.00 93.75 105 ALA A CA 1
ATOM 837 C C . ALA A 1 105 ? -16.580 -6.960 19.392 1.00 93.75 105 ALA A C 1
ATOM 839 O O . ALA A 1 105 ? -17.594 -7.028 20.083 1.00 93.75 105 ALA A O 1
ATOM 840 N N . VAL A 1 106 ? -15.669 -7.945 19.404 1.00 95.88 106 VAL A N 1
ATOM 841 C CA . VAL A 1 106 ? -15.790 -9.124 20.283 1.00 95.88 106 VAL A CA 1
ATOM 842 C C . VAL A 1 106 ? -15.795 -8.725 21.761 1.00 95.88 106 VAL A C 1
ATOM 844 O O . VAL A 1 106 ? -16.620 -9.235 22.518 1.00 95.88 106 VAL A O 1
ATOM 847 N N . GLY A 1 107 ? -14.908 -7.816 22.179 1.00 90.38 107 GLY A N 1
ATOM 848 C CA . GLY A 1 107 ? -14.863 -7.307 23.556 1.00 90.38 107 GLY A CA 1
ATOM 849 C C . GLY A 1 107 ? -16.142 -6.576 23.979 1.00 90.38 107 GLY A C 1
ATOM 850 O O . GLY A 1 107 ? -16.532 -6.639 25.143 1.00 90.38 107 GLY A O 1
ATOM 851 N N . GLU A 1 108 ? -16.826 -5.948 23.024 1.00 91.75 108 GLU A N 1
ATOM 852 C CA . GLU A 1 108 ? -18.119 -5.274 23.195 1.00 91.75 108 GLU A CA 1
ATOM 853 C C . GLU A 1 108 ? -19.325 -6.215 23.015 1.00 91.75 108 GLU A C 1
ATOM 855 O O . GLU A 1 108 ? -20.474 -5.787 23.123 1.00 91.75 108 GLU A O 1
ATOM 860 N N . ASN A 1 109 ? -19.082 -7.510 22.776 1.00 96.38 109 ASN A N 1
ATOM 861 C CA . ASN A 1 109 ? -20.094 -8.528 22.481 1.00 96.38 109 ASN A CA 1
ATOM 862 C C . ASN A 1 109 ? -20.902 -8.260 21.186 1.00 96.38 109 ASN A C 1
ATOM 864 O O . ASN A 1 109 ? -21.958 -8.861 20.970 1.00 96.38 109 ASN A O 1
ATOM 868 N N . ASP A 1 110 ? -20.387 -7.415 20.288 1.00 97.12 110 ASP A N 1
ATOM 869 C CA . ASP A 1 110 ? -20.888 -7.241 18.924 1.00 97.12 110 ASP A CA 1
ATOM 870 C C . ASP A 1 110 ? -20.247 -8.266 17.975 1.00 97.12 110 ASP A C 1
ATOM 872 O O . ASP A 1 110 ? -19.301 -8.005 17.227 1.00 97.12 110 ASP A O 1
ATOM 876 N N . LEU A 1 111 ? -20.791 -9.482 17.998 1.00 97.56 111 LEU A N 1
ATOM 877 C CA . LEU A 1 111 ? -20.298 -10.572 17.153 1.00 97.56 111 LEU A CA 1
ATOM 878 C C . LEU A 1 111 ? -20.587 -10.348 15.660 1.00 97.56 111 LEU A C 1
ATOM 880 O O . LEU A 1 111 ? -19.868 -10.880 14.815 1.00 97.56 111 LEU A O 1
ATOM 884 N N . THR A 1 112 ? -21.609 -9.553 15.327 1.00 98.00 112 THR A N 1
ATOM 885 C CA . THR A 1 112 ? -21.961 -9.257 13.928 1.00 98.00 112 THR A CA 1
ATOM 886 C C . THR A 1 112 ? -20.965 -8.265 13.329 1.00 98.00 112 THR A C 1
ATOM 888 O O . THR A 1 112 ? -20.488 -8.458 12.204 1.00 98.00 112 THR A O 1
ATOM 891 N N . GLY A 1 113 ? -20.598 -7.233 14.095 1.00 96.50 113 GLY A N 1
ATOM 892 C CA . GLY A 1 113 ? -19.520 -6.313 13.741 1.00 96.50 113 GLY A CA 1
ATOM 893 C C . GLY A 1 113 ? -18.189 -7.045 13.583 1.00 96.50 113 GLY A C 1
ATOM 894 O O . GLY A 1 113 ? -17.526 -6.902 12.554 1.00 96.50 113 GLY A O 1
ATOM 895 N N . ALA A 1 114 ? -17.848 -7.925 14.528 1.00 97.56 114 ALA A N 1
ATOM 896 C CA . ALA A 1 114 ? -16.635 -8.735 14.442 1.00 97.56 114 ALA A CA 1
ATOM 897 C C . ALA A 1 114 ? -16.588 -9.612 13.179 1.00 97.56 114 ALA A C 1
ATOM 899 O O . ALA A 1 114 ? -15.574 -9.639 12.479 1.00 97.56 114 ALA A O 1
ATOM 900 N N . GLU A 1 115 ? -17.685 -10.301 12.846 1.00 98.00 115 GLU A N 1
ATOM 901 C CA . GLU A 1 115 ? -17.769 -11.101 11.619 1.00 98.00 115 GLU A CA 1
ATOM 902 C C . GLU A 1 115 ? -17.574 -10.239 10.365 1.00 98.00 115 GLU A C 1
ATOM 904 O O . GLU A 1 115 ? -16.862 -10.642 9.442 1.00 98.00 115 GLU A O 1
ATOM 909 N N . THR A 1 116 ? -18.176 -9.048 10.332 1.00 97.56 116 THR A N 1
ATOM 910 C CA . THR A 1 116 ? -18.063 -8.117 9.200 1.00 97.56 116 THR A CA 1
ATOM 911 C C . THR A 1 116 ? -16.607 -7.736 8.942 1.00 97.56 116 THR A C 1
ATOM 913 O O . THR A 1 116 ? -16.133 -7.811 7.805 1.00 97.56 116 THR A O 1
ATOM 916 N N . GLU A 1 117 ? -15.878 -7.392 10.000 1.00 97.00 117 GLU A N 1
ATOM 917 C CA . GLU A 1 117 ? -14.461 -7.038 9.927 1.00 97.00 117 GLU A CA 1
ATOM 918 C C . GLU A 1 117 ? -13.587 -8.221 9.484 1.00 97.00 117 GLU A C 1
ATOM 920 O O . GLU A 1 117 ? -12.743 -8.085 8.595 1.00 97.00 117 GLU A O 1
ATOM 925 N N . LEU A 1 118 ? -13.837 -9.421 10.015 1.00 97.00 118 LEU A N 1
ATOM 926 C CA . LEU A 1 118 ? -13.106 -10.631 9.622 1.00 97.00 118 LEU A CA 1
ATOM 927 C C . LEU A 1 118 ? -13.360 -11.020 8.160 1.00 97.00 118 LEU A C 1
ATOM 929 O O . LEU A 1 118 ? -12.430 -11.397 7.443 1.00 97.00 118 LEU A O 1
ATOM 933 N N . ARG A 1 119 ? -14.604 -10.899 7.683 1.00 96.94 119 ARG A N 1
ATOM 934 C CA . ARG A 1 119 ? -14.939 -11.127 6.268 1.00 96.94 119 ARG A CA 1
ATOM 935 C C . ARG A 1 119 ? -14.258 -10.120 5.358 1.00 96.94 119 ARG A C 1
ATOM 937 O O . ARG A 1 119 ? -13.822 -10.500 4.272 1.00 96.94 119 ARG A O 1
ATOM 944 N N . TRP A 1 120 ? -14.145 -8.867 5.795 1.00 95.88 120 TRP A N 1
ATOM 945 C CA . TRP A 1 120 ? -13.401 -7.856 5.055 1.00 95.88 120 TRP A CA 1
AT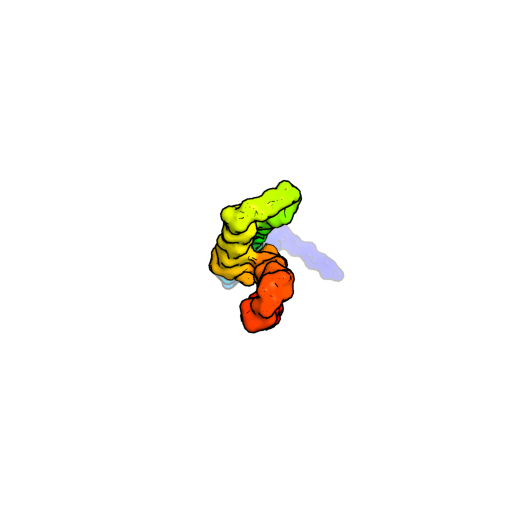OM 946 C C . TRP A 1 120 ? -11.936 -8.274 4.883 1.00 95.88 120 TRP A C 1
ATOM 948 O O . TRP A 1 120 ? -11.444 -8.261 3.759 1.00 95.88 120 TRP A O 1
ATOM 958 N N . VAL A 1 121 ? -11.272 -8.743 5.948 1.00 95.81 121 VAL A N 1
ATOM 959 C CA . VAL A 1 121 ? -9.882 -9.239 5.878 1.00 95.81 121 VAL A CA 1
ATOM 960 C C . VAL A 1 121 ? -9.750 -10.408 4.901 1.00 95.81 121 VAL A C 1
ATOM 962 O O . VAL A 1 121 ? -8.864 -10.392 4.051 1.00 95.81 121 VAL A O 1
ATOM 965 N N . LEU A 1 122 ? -10.655 -11.391 4.967 1.00 94.25 122 LEU A N 1
ATOM 966 C CA . LEU A 1 122 ? -10.657 -12.536 4.047 1.00 94.25 122 LEU A CA 1
ATOM 967 C C . LEU A 1 122 ? -10.852 -12.125 2.581 1.00 94.25 122 LEU A C 1
ATOM 969 O O . LEU A 1 122 ? -10.313 -12.774 1.692 1.00 94.25 122 LEU A O 1
ATOM 973 N N . GLY A 1 123 ? -11.605 -11.054 2.322 1.00 92.12 123 GLY A N 1
ATOM 974 C CA . GLY A 1 123 ? -11.782 -10.498 0.979 1.00 92.12 123 GLY A CA 1
ATOM 975 C C . GLY A 1 123 ? -10.582 -9.698 0.457 1.00 92.12 123 GLY A C 1
ATOM 976 O O . GLY A 1 123 ? -10.586 -9.311 -0.711 1.00 92.12 123 GLY A O 1
ATOM 977 N N . LYS A 1 124 ? -9.583 -9.420 1.304 1.00 83.12 124 LYS A N 1
ATOM 978 C CA . LYS A 1 124 ? -8.346 -8.695 0.962 1.00 83.12 124 LYS A CA 1
ATOM 979 C C . LYS A 1 124 ? -7.102 -9.595 0.933 1.00 83.12 124 LYS A C 1
ATOM 981 O O . LYS A 1 124 ? -6.014 -9.074 0.689 1.00 83.12 124 LYS A O 1
ATOM 986 N N . ALA A 1 125 ? -7.261 -10.888 1.226 1.00 56.62 125 ALA A N 1
ATOM 987 C CA . ALA A 1 125 ? -6.212 -11.906 1.170 1.00 56.62 125 ALA A CA 1
ATOM 988 C C . ALA A 1 125 ? -5.964 -12.413 -0.258 1.00 56.62 125 ALA A C 1
ATOM 990 O O . ALA A 1 125 ? -6.924 -12.426 -1.063 1.00 56.62 125 ALA A O 1
#

Radius of gyration: 28.29 Å; Cα contacts (8 Å, |Δi|>4): 83; chains: 1; bounding box: 63×31×73 Å

pLDDT: mean 89.72, std 12.74, range [43.44, 98.5]

Solvent-accessible surface area (backbone atoms only — not comparable to full-atom values): 6738 Å² total; per-residue (Å²): 133,84,82,84,64,54,72,67,58,52,52,51,52,51,52,50,49,42,73,74,39,41,69,60,51,51,51,50,51,53,51,53,50,50,52,53,54,50,52,51,52,52,50,51,54,54,50,55,50,44,50,55,36,47,55,50,49,52,52,25,51,52,44,69,64,52,87,79,78,58,73,69,41,54,50,52,24,51,50,41,26,51,46,30,42,72,78,30,57,92,32,71,54,14,42,51,29,30,51,50,50,18,53,49,24,49,76,71,69,35,58,67,59,17,50,53,28,50,51,52,42,63,73,70,106

Secondary structure (DSSP, 8-state):
------HHHHHHHHHHHHHHHHHHHHHHHHHHHHHHHHHHHHHHHHHHHHHHHHHHHHHHHHHHHSSS--HHHHHHHHHHHHHHHHH-TTSHHHHHHHHHHHHHHHHTT-HHHHHHHHHHHHTT-

Foldseek 3Di:
DDDPDPPVRVVVVVVVCCVVCVVVVVVVVVVVVCVVVVVVVVVVVLVVLQVVLVVLLVVLVVLVPDPDDPPVSVVVSLVSLVCCCPVNVLYVSNLVSLCVQLVVCVVVVNNVSNVVSVVSSVVND

Sequence (125 aa):
MESYRTEEEQVEALRRWWKENGRSTIVAIIVALGIGFGWQGFKQYNEERSEGASDLYQRMLQAFSTPVLPGEQQEVAVQLAQQLKSEYEGTSYAQFAALQLASTAVGENDLTGAETELRWVLGKA